Protein AF-A0A7W1YFW7-F1 (afdb_monomer_lite)

Foldseek 3Di:
DDADDVVLVVVVCVVVVADADPVVSVVQNVPQKAADPFFWDAQDPVVGIFGFGIFAGDPDPPRHQSVQQVVCVVVDDPQKGFGTAGPVGWTWIDRRVPDGTDIDDDDDPPDDD

Secondary structure (DSSP, 8-state):
-----HHHHHHHHHHHT----HHHHHHHHHT-SB--SS-EEEEETTTEEEE--EE-BTT-SSSBHHHHHHHTTTTSPTTEEEEEE-TTS-EEEEESSSS-EEEE---------

Organism: NCBI:txid2713503

InterPro domains:
  IPR018958 Knr4/Smi1-like domain [PF09346] (4-98)
  IPR018958 Knr4/Smi1-like domain [SM00860] (3-83)
  IPR037883 Knr4/Smi1-like domain superfamily [G3DSA:3.40.1580.10] (1-108)
  IPR037883 Knr4/Smi1-like domain superfamily [SSF160631] (3-98)

Structure (mmCIF, N/CA/C/O backbone):
data_AF-A0A7W1YFW7-F1
#
_entry.id   AF-A0A7W1YFW7-F1
#
loop_
_atom_site.group_PDB
_atom_site.id
_atom_site.type_symbol
_atom_site.label_atom_id
_atom_site.label_alt_id
_atom_site.label_comp_id
_atom_site.label_asym_id
_atom_site.label_entity_id
_atom_site.label_seq_id
_atom_site.pdbx_PDB_ins_code
_atom_site.Cartn_x
_atom_site.Cartn_y
_atom_site.Cartn_z
_atom_site.occupancy
_atom_site.B_iso_or_equiv
_atom_site.auth_seq_id
_atom_site.auth_comp_id
_atom_site.auth_asym_id
_atom_site.auth_atom_id
_atom_site.pdbx_PDB_model_num
ATOM 1 N N . MET A 1 1 ? 7.106 11.106 4.426 1.00 62.69 1 MET A N 1
ATOM 2 C CA . MET A 1 1 ? 6.525 9.847 4.919 1.00 62.69 1 MET A CA 1
ATOM 3 C C . MET A 1 1 ? 5.848 10.152 6.228 1.00 62.69 1 MET A C 1
ATOM 5 O O . MET A 1 1 ? 6.517 10.568 7.176 1.00 62.69 1 MET A O 1
ATOM 9 N N . ASN A 1 2 ? 4.525 10.072 6.228 1.00 81.50 2 ASN A N 1
ATOM 10 C CA . ASN A 1 2 ? 3.720 10.252 7.419 1.00 81.50 2 ASN A CA 1
ATOM 11 C C . ASN A 1 2 ? 3.842 8.998 8.291 1.00 81.50 2 ASN A C 1
ATOM 13 O O . ASN A 1 2 ? 3.721 7.881 7.791 1.00 81.50 2 ASN A O 1
ATOM 17 N N . LYS A 1 3 ? 4.123 9.167 9.585 1.00 90.31 3 LYS A N 1
ATOM 18 C CA . LYS A 1 3 ? 4.265 8.031 10.497 1.00 90.31 3 LYS A CA 1
ATOM 19 C C . LYS A 1 3 ? 2.900 7.665 11.058 1.00 90.31 3 LYS A C 1
ATOM 21 O O . LYS A 1 3 ? 2.242 8.514 11.651 1.00 90.31 3 LYS A O 1
ATOM 26 N N . ILE A 1 4 ? 2.529 6.399 10.918 1.00 96.94 4 ILE A N 1
ATOM 27 C CA . ILE A 1 4 ? 1.255 5.873 11.409 1.00 96.94 4 ILE A CA 1
ATOM 28 C C . ILE A 1 4 ? 1.442 5.018 12.664 1.00 96.94 4 ILE A C 1
ATOM 30 O O . ILE A 1 4 ? 2.553 4.638 13.045 1.00 96.94 4 ILE A O 1
ATOM 34 N N . THR A 1 5 ? 0.328 4.715 13.311 1.00 97.88 5 THR A N 1
ATOM 35 C CA . THR A 1 5 ? 0.222 3.889 14.510 1.00 97.88 5 THR A CA 1
ATOM 36 C C . THR A 1 5 ? -0.563 2.611 14.229 1.00 97.88 5 THR A C 1
ATOM 38 O O . THR A 1 5 ? -1.245 2.484 13.213 1.00 97.88 5 THR A O 1
ATOM 41 N N . SER A 1 6 ? -0.527 1.658 15.165 1.00 97.56 6 SER A N 1
ATOM 42 C CA . SER A 1 6 ? -1.360 0.452 15.073 1.00 97.56 6 SER A CA 1
ATOM 43 C C . SER A 1 6 ? -2.851 0.784 15.008 1.00 97.56 6 SER A C 1
ATOM 45 O O . SER A 1 6 ? -3.588 0.103 14.307 1.00 97.56 6 SER A O 1
ATOM 47 N N . ASN A 1 7 ? -3.284 1.861 15.672 1.00 98.12 7 ASN A N 1
ATOM 48 C CA . ASN A 1 7 ? -4.675 2.305 15.638 1.00 98.12 7 ASN A CA 1
ATOM 49 C C . ASN A 1 7 ? -5.089 2.784 14.237 1.00 98.12 7 ASN A C 1
ATOM 51 O O . ASN A 1 7 ? -6.211 2.531 13.815 1.00 98.12 7 ASN A O 1
ATOM 55 N N . ASP A 1 8 ? -4.192 3.429 13.487 1.00 98.06 8 ASP A N 1
ATOM 56 C CA . ASP A 1 8 ? -4.482 3.836 12.104 1.00 98.06 8 ASP A CA 1
ATOM 57 C C . ASP A 1 8 ? -4.687 2.612 11.200 1.00 98.06 8 ASP A C 1
ATOM 59 O O . ASP A 1 8 ? -5.593 2.589 10.365 1.00 98.06 8 ASP A O 1
ATOM 63 N N . ILE A 1 9 ? -3.901 1.554 11.423 1.00 97.88 9 ILE A N 1
ATOM 64 C CA . ILE A 1 9 ? -4.065 0.270 10.733 1.00 97.88 9 ILE A CA 1
ATOM 65 C C . ILE A 1 9 ? -5.379 -0.411 11.144 1.00 97.88 9 ILE A C 1
ATOM 67 O O . ILE A 1 9 ? -6.097 -0.904 10.280 1.00 97.88 9 ILE A O 1
ATOM 71 N N . GLU A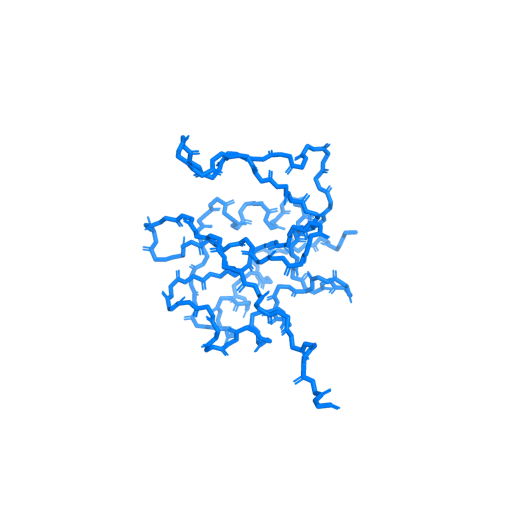 1 10 ? -5.733 -0.414 12.430 1.00 98.00 10 GLU A N 1
ATOM 72 C CA . GLU A 1 10 ? -7.003 -0.979 12.915 1.00 98.00 10 GLU A CA 1
ATOM 73 C C . GLU A 1 10 ? -8.217 -0.246 12.327 1.00 98.00 10 GLU A C 1
ATOM 75 O O . GLU A 1 10 ? -9.205 -0.879 11.941 1.00 98.00 10 GLU A O 1
ATOM 80 N N . LEU A 1 11 ? -8.142 1.083 12.203 1.00 98.19 11 LEU A N 1
ATOM 81 C CA . LEU A 1 11 ? -9.167 1.890 11.541 1.00 98.19 11 LEU A CA 1
ATOM 82 C C . LEU A 1 11 ? -9.277 1.545 10.053 1.00 98.19 11 LEU A C 1
ATOM 84 O O . LEU A 1 11 ? -10.392 1.414 9.547 1.00 98.19 11 LEU A O 1
ATOM 88 N N . PHE A 1 12 ? -8.149 1.348 9.366 1.00 97.06 12 PHE A N 1
ATOM 89 C CA . PHE A 1 12 ? -8.119 0.901 7.973 1.00 97.06 12 PHE A CA 1
ATOM 90 C C . PHE A 1 12 ? -8.757 -0.489 7.804 1.00 97.06 12 PHE A C 1
ATOM 92 O O . PHE A 1 12 ? -9.684 -0.654 7.009 1.00 97.06 12 PHE A O 1
ATOM 99 N N . GLU A 1 13 ? -8.317 -1.477 8.591 1.00 95.62 13 GLU A N 1
ATOM 100 C CA . GLU A 1 13 ? -8.851 -2.848 8.596 1.00 95.62 13 GLU A CA 1
ATOM 101 C C . GLU A 1 13 ? -10.362 -2.856 8.878 1.00 95.62 13 GLU A C 1
ATOM 103 O O . GLU A 1 13 ? -11.122 -3.555 8.205 1.00 95.62 13 GLU A O 1
ATOM 108 N N . THR A 1 14 ? -10.816 -2.027 9.823 1.00 97.00 14 THR A N 1
ATOM 109 C CA . THR A 1 14 ? -12.237 -1.879 10.169 1.00 97.00 14 THR A CA 1
ATOM 110 C C . THR A 1 14 ? -13.037 -1.235 9.038 1.00 97.00 14 THR A C 1
ATOM 112 O O . THR A 1 14 ? -14.116 -1.730 8.703 1.00 97.00 14 THR A O 1
ATOM 115 N N . LYS A 1 15 ? -12.523 -0.155 8.430 1.00 96.31 15 LYS A N 1
ATOM 116 C CA . LYS A 1 15 ? -13.191 0.565 7.332 1.00 96.31 15 LYS A CA 1
ATOM 117 C C . LYS A 1 15 ? -13.449 -0.366 6.148 1.00 96.31 15 LYS A C 1
ATOM 119 O O . LYS A 1 15 ? -14.570 -0.408 5.644 1.00 96.31 15 LYS A O 1
ATOM 124 N N . TYR A 1 16 ? -12.436 -1.130 5.747 1.00 92.38 16 TYR A N 1
ATOM 125 C CA . TYR A 1 16 ? -12.493 -1.994 4.564 1.00 92.38 16 TYR A CA 1
ATOM 126 C C . TYR A 1 16 ? -12.837 -3.455 4.873 1.00 92.38 16 TYR A C 1
ATOM 128 O O . TYR A 1 16 ? -12.858 -4.284 3.968 1.00 92.38 16 TYR A O 1
ATOM 136 N N . LYS A 1 17 ? -13.150 -3.774 6.137 1.00 91.75 17 LYS A N 1
ATOM 137 C CA . LYS A 1 17 ? -13.550 -5.115 6.604 1.00 91.75 17 LYS A CA 1
ATOM 138 C C . LYS A 1 17 ? -12.576 -6.212 6.166 1.00 91.75 17 LYS A C 1
ATOM 140 O O . LYS A 1 17 ? -12.987 -7.288 5.734 1.00 91.75 17 LYS A O 1
ATOM 145 N N . LEU A 1 18 ? -11.285 -5.935 6.301 1.00 90.25 18 LEU A N 1
ATOM 146 C CA . LEU A 1 18 ? -10.206 -6.840 5.920 1.00 90.25 18 LEU A CA 1
ATOM 147 C C . LEU A 1 18 ? -9.234 -7.055 7.080 1.00 90.25 18 LEU A C 1
ATOM 149 O O . LEU A 1 18 ? -9.326 -6.405 8.121 1.00 90.25 18 LEU A O 1
ATOM 153 N N . GLN A 1 19 ? -8.301 -7.986 6.909 1.00 92.12 19 GLN A N 1
ATOM 154 C CA . GLN A 1 19 ? -7.209 -8.225 7.849 1.00 92.12 19 GLN A CA 1
ATOM 155 C C . GLN A 1 19 ? -5.896 -8.253 7.076 1.00 92.12 19 GLN A C 1
ATOM 157 O O . GLN A 1 19 ? -5.699 -9.093 6.201 1.00 92.12 19 GLN A O 1
ATOM 162 N N . LEU A 1 20 ? -4.996 -7.327 7.388 1.00 93.12 20 LEU A N 1
ATOM 163 C CA . LEU A 1 20 ? -3.677 -7.257 6.784 1.00 93.12 20 LEU A CA 1
ATOM 164 C C . LEU A 1 20 ? -2.741 -8.286 7.441 1.00 93.12 20 LEU A C 1
ATOM 166 O O . LEU A 1 20 ? -2.728 -8.429 8.672 1.00 93.12 20 LEU A O 1
ATOM 170 N N . PRO A 1 21 ? -1.893 -8.974 6.653 1.00 91.81 21 PRO A N 1
ATOM 171 C CA . PRO A 1 21 ? -0.892 -9.887 7.185 1.00 91.81 21 PRO A CA 1
ATOM 172 C C . PRO A 1 21 ? 0.040 -9.187 8.188 1.00 91.81 21 PRO A C 1
ATOM 174 O O . PRO A 1 21 ? 0.457 -8.053 7.934 1.00 91.81 21 PRO A O 1
ATOM 177 N N . PRO A 1 22 ? 0.464 -9.853 9.282 1.00 92.50 22 PRO A N 1
ATOM 178 C CA . PRO A 1 22 ? 1.332 -9.245 10.296 1.00 92.50 22 PRO A CA 1
ATOM 179 C C . PRO A 1 22 ? 2.610 -8.607 9.730 1.00 92.50 22 PRO A C 1
ATOM 181 O O . PRO A 1 22 ? 3.019 -7.538 10.173 1.00 92.50 22 PRO A O 1
ATOM 184 N N . GLN A 1 23 ? 3.209 -9.231 8.712 1.00 91.44 23 GLN A N 1
ATOM 185 C CA . GLN A 1 23 ? 4.402 -8.716 8.031 1.00 91.44 23 GLN A CA 1
ATOM 186 C C . GLN A 1 23 ? 4.127 -7.399 7.294 1.00 91.44 23 GLN A C 1
ATOM 188 O O . GLN A 1 23 ? 4.961 -6.500 7.314 1.00 91.44 23 GLN A O 1
ATOM 193 N N . TYR A 1 24 ? 2.950 -7.261 6.679 1.00 93.75 24 TYR A N 1
ATOM 194 C CA . TYR A 1 24 ? 2.585 -6.033 5.979 1.00 93.75 24 TYR A CA 1
ATOM 195 C C . TYR A 1 24 ? 2.221 -4.913 6.960 1.00 93.75 24 TYR A C 1
ATOM 197 O O . TYR A 1 24 ? 2.600 -3.766 6.749 1.00 93.75 24 TYR A O 1
ATOM 205 N N . LYS A 1 25 ? 1.604 -5.245 8.101 1.00 95.62 25 LYS A N 1
ATOM 206 C CA . LYS A 1 25 ? 1.402 -4.277 9.192 1.00 95.62 25 LYS A CA 1
ATOM 207 C C . LYS A 1 25 ? 2.723 -3.735 9.736 1.00 95.62 25 LYS A C 1
ATOM 209 O O . LYS A 1 25 ? 2.845 -2.533 9.933 1.00 95.62 25 LYS A O 1
ATOM 214 N N . ALA A 1 26 ? 3.721 -4.600 9.928 1.00 96.00 26 ALA A N 1
ATOM 215 C CA . ALA A 1 26 ? 5.059 -4.171 10.338 1.00 96.00 26 ALA A CA 1
ATOM 216 C C . ALA A 1 26 ? 5.697 -3.225 9.306 1.00 96.00 26 ALA A C 1
ATOM 218 O O . ALA A 1 26 ? 6.207 -2.175 9.687 1.00 96.00 26 ALA A O 1
ATOM 219 N N . PHE A 1 27 ? 5.585 -3.545 8.012 1.00 95.00 27 PHE A N 1
ATOM 220 C CA . PHE A 1 27 ? 6.038 -2.665 6.931 1.00 95.00 27 PHE A CA 1
ATOM 221 C C . PHE A 1 27 ? 5.359 -1.287 6.973 1.00 95.00 27 PHE A C 1
ATOM 223 O O . PHE A 1 27 ? 6.037 -0.263 6.899 1.00 95.00 27 PHE A O 1
ATOM 230 N N . LEU A 1 28 ? 4.033 -1.240 7.137 1.00 96.44 28 LEU A N 1
ATOM 231 C CA . LEU A 1 28 ? 3.290 0.020 7.209 1.00 96.44 28 LEU A CA 1
ATOM 232 C C . LEU A 1 28 ? 3.674 0.856 8.442 1.00 96.44 28 LEU A C 1
ATOM 234 O O . LEU A 1 28 ? 3.773 2.073 8.340 1.00 96.44 28 LEU A O 1
ATOM 238 N N . LEU A 1 29 ? 3.953 0.227 9.588 1.00 97.12 29 LEU A N 1
ATOM 239 C CA . LEU A 1 29 ? 4.414 0.927 10.796 1.00 97.12 29 LEU A CA 1
ATOM 240 C C . LEU A 1 29 ? 5.841 1.479 10.670 1.00 97.12 29 LEU A C 1
ATOM 242 O O . LEU A 1 29 ? 6.161 2.502 11.280 1.00 97.12 29 LEU A O 1
ATOM 246 N N . GLU A 1 30 ? 6.707 0.784 9.932 1.00 96.19 30 GLU A N 1
ATOM 247 C CA . GLU A 1 30 ? 8.108 1.170 9.764 1.00 96.19 30 GLU A CA 1
ATOM 248 C C . GLU A 1 30 ? 8.287 2.235 8.675 1.00 96.19 30 GLU A C 1
ATOM 250 O O . GLU A 1 30 ? 8.970 3.235 8.906 1.00 96.19 30 GLU A O 1
ATOM 255 N N . PHE A 1 31 ? 7.643 2.048 7.521 1.00 95.12 31 PHE A N 1
ATOM 256 C CA . PHE A 1 31 ? 7.870 2.860 6.321 1.00 95.12 31 PHE A CA 1
ATOM 257 C C . PHE A 1 31 ? 6.642 3.658 5.877 1.00 95.12 31 PHE A C 1
ATOM 259 O O . PHE A 1 31 ? 6.789 4.782 5.403 1.00 95.12 31 PHE A O 1
ATOM 266 N N . ASN A 1 32 ? 5.444 3.090 6.052 1.00 96.56 32 ASN A N 1
ATOM 267 C CA . ASN A 1 32 ? 4.173 3.610 5.537 1.00 96.56 32 ASN A CA 1
ATOM 268 C C . ASN A 1 32 ? 4.214 3.953 4.032 1.00 96.56 32 ASN A C 1
ATOM 270 O O . ASN A 1 32 ? 3.938 5.079 3.622 1.00 96.56 32 ASN A O 1
ATOM 274 N N . GLY A 1 33 ? 4.571 2.968 3.205 1.00 94.75 33 GLY A N 1
ATOM 275 C CA . GLY A 1 33 ? 4.705 3.138 1.758 1.00 94.75 33 GLY A CA 1
ATOM 276 C C . GLY A 1 33 ? 6.083 3.662 1.346 1.00 94.75 33 GLY A C 1
ATOM 277 O O . GLY A 1 33 ? 7.083 3.420 2.022 1.00 94.75 33 GLY A O 1
ATOM 278 N N . GLY A 1 34 ? 6.140 4.355 0.209 1.00 93.75 34 GLY A N 1
ATOM 279 C CA . GLY A 1 34 ? 7.346 5.029 -0.277 1.00 93.75 34 GLY A CA 1
ATOM 280 C C . GLY A 1 34 ? 8.038 4.342 -1.455 1.00 93.75 34 GLY A C 1
ATOM 281 O O . GLY A 1 34 ? 7.521 3.406 -2.062 1.00 93.75 34 GLY A O 1
ATOM 282 N N . TYR A 1 35 ? 9.214 4.860 -1.807 1.00 94.12 35 TYR A N 1
ATOM 283 C CA . TYR A 1 35 ? 10.006 4.398 -2.948 1.00 94.12 35 TYR A CA 1
ATOM 284 C C . TYR A 1 35 ? 11.121 3.470 -2.460 1.00 94.12 35 TYR A C 1
ATOM 286 O O . TYR A 1 35 ? 11.904 3.878 -1.597 1.00 94.12 35 TYR A O 1
ATOM 294 N N . PRO A 1 36 ? 11.221 2.238 -2.978 1.00 92.31 36 PRO A N 1
ATOM 295 C CA . PRO A 1 36 ? 12.250 1.315 -2.531 1.00 92.31 36 PRO A CA 1
ATOM 296 C C . PRO A 1 36 ? 13.636 1.715 -3.039 1.00 92.31 36 PRO A C 1
ATOM 298 O O . PRO A 1 36 ? 13.806 2.091 -4.196 1.00 92.31 36 PRO A O 1
ATOM 301 N N . GLU A 1 37 ? 14.661 1.530 -2.202 1.00 90.06 37 GLU A N 1
ATOM 302 C CA . GLU A 1 37 ? 16.061 1.654 -2.639 1.00 90.06 37 GLU A CA 1
ATOM 303 C C . GLU A 1 37 ? 16.446 0.558 -3.646 1.00 90.06 37 GLU A C 1
ATOM 305 O O . GLU A 1 37 ? 17.233 0.784 -4.565 1.00 90.06 37 GLU A O 1
ATOM 310 N N . LYS A 1 38 ? 15.880 -0.644 -3.476 1.00 91.06 38 LYS A N 1
ATOM 311 C CA . LYS A 1 38 ? 15.988 -1.762 -4.418 1.00 91.06 38 LYS A CA 1
ATOM 312 C C . LYS A 1 38 ? 14.606 -2.087 -4.957 1.00 91.06 38 LYS A C 1
ATOM 314 O O . LYS A 1 38 ? 13.785 -2.648 -4.242 1.00 91.06 38 LYS A O 1
ATOM 319 N N . SER A 1 39 ? 14.371 -1.745 -6.217 1.00 91.88 39 SER A N 1
ATOM 320 C CA . SER A 1 39 ? 13.071 -1.920 -6.863 1.00 91.88 39 SER A CA 1
ATOM 321 C C . SER A 1 39 ? 12.833 -3.327 -7.406 1.00 91.88 39 SER A C 1
ATOM 323 O O . SER A 1 39 ? 11.686 -3.692 -7.609 1.00 91.88 39 SER A O 1
ATOM 325 N N . ASN A 1 40 ? 13.868 -4.133 -7.652 1.00 92.69 40 ASN A N 1
ATOM 326 C CA . ASN A 1 40 ? 13.671 -5.458 -8.244 1.00 92.69 40 ASN A CA 1
ATOM 327 C C . ASN A 1 40 ? 13.133 -6.495 -7.249 1.00 92.69 40 ASN A C 1
ATOM 329 O O . ASN A 1 40 ? 13.564 -6.559 -6.097 1.00 92.69 40 ASN A O 1
ATOM 333 N N . PHE A 1 41 ? 12.235 -7.349 -7.732 1.00 88.75 41 PHE A N 1
ATOM 334 C CA . PHE A 1 41 ? 11.794 -8.559 -7.044 1.00 88.75 41 PHE A CA 1
ATOM 335 C C . PHE A 1 41 ? 11.532 -9.680 -8.052 1.00 88.75 41 PHE A C 1
ATOM 337 O O . PHE A 1 41 ? 11.289 -9.425 -9.228 1.00 88.75 41 PHE A O 1
ATOM 344 N N . ILE A 1 42 ? 11.608 -10.930 -7.596 1.00 87.31 42 ILE A N 1
ATOM 345 C CA . ILE A 1 42 ? 11.309 -12.108 -8.417 1.00 87.31 42 ILE A CA 1
ATOM 346 C C . ILE A 1 42 ? 9.845 -12.478 -8.181 1.00 87.31 42 ILE A C 1
ATOM 348 O O . ILE A 1 42 ? 9.458 -12.704 -7.033 1.00 87.31 42 ILE A O 1
ATOM 352 N N . ILE A 1 43 ? 9.049 -12.543 -9.247 1.00 82.56 43 ILE A N 1
ATOM 353 C CA . ILE A 1 43 ? 7.654 -12.995 -9.182 1.00 82.56 43 ILE A CA 1
ATOM 354 C C . ILE A 1 43 ? 7.634 -14.516 -8.983 1.00 82.56 43 ILE A C 1
ATOM 356 O O . ILE A 1 43 ? 7.030 -15.036 -8.045 1.00 82.56 43 ILE A O 1
ATOM 360 N N . SER A 1 44 ? 8.330 -15.228 -9.870 1.00 83.50 44 SER A N 1
ATOM 361 C CA . SER A 1 44 ? 8.559 -16.672 -9.836 1.00 83.50 44 SER A CA 1
ATOM 362 C C . SER A 1 44 ? 9.712 -17.035 -10.777 1.00 83.50 44 SER A C 1
ATOM 364 O O . SER A 1 44 ? 10.151 -16.197 -11.566 1.00 83.50 44 SER A O 1
ATOM 366 N N . ASP A 1 45 ? 10.185 -18.283 -10.726 1.00 85.12 45 ASP A N 1
ATOM 367 C CA . ASP A 1 45 ? 11.210 -18.770 -11.661 1.00 85.12 45 ASP A CA 1
ATOM 368 C C . ASP A 1 45 ? 10.740 -18.698 -13.130 1.00 85.12 45 ASP A C 1
ATOM 370 O O . ASP A 1 45 ? 11.555 -18.453 -14.019 1.00 85.12 45 ASP A O 1
ATOM 374 N N . ASP A 1 46 ? 9.433 -18.856 -13.375 1.00 88.81 46 ASP A N 1
ATOM 375 C CA . ASP A 1 46 ? 8.839 -18.849 -14.717 1.00 88.81 46 ASP A CA 1
ATOM 376 C C . ASP A 1 46 ? 8.510 -17.430 -15.222 1.00 88.81 46 ASP A C 1
ATOM 378 O O . ASP A 1 46 ? 8.678 -17.144 -16.408 1.00 88.81 46 ASP A O 1
ATOM 382 N N . GLU A 1 47 ? 8.049 -16.531 -14.342 1.00 83.88 47 GLU A N 1
ATOM 383 C CA . GLU A 1 47 ? 7.654 -15.157 -14.713 1.00 83.88 47 GLU A CA 1
ATOM 384 C C . GLU A 1 47 ? 8.798 -14.138 -14.597 1.00 83.88 47 GLU A C 1
ATOM 386 O O . GLU A 1 47 ? 8.749 -13.064 -15.195 1.00 83.88 47 GLU A O 1
ATOM 391 N N . GLY A 1 48 ? 9.872 -14.486 -13.889 1.00 89.00 48 GLY A N 1
ATOM 392 C CA . GLY A 1 48 ? 11.089 -13.690 -13.823 1.00 89.00 48 GLY A CA 1
ATOM 393 C C . GLY A 1 48 ? 11.016 -12.515 -12.848 1.00 89.00 48 GLY A C 1
ATOM 394 O O . GLY A 1 48 ? 10.488 -12.623 -11.739 1.00 89.00 48 GLY A O 1
ATOM 395 N N . VAL A 1 49 ? 11.659 -11.408 -13.232 1.00 89.56 49 VAL A N 1
ATOM 396 C CA . VAL A 1 49 ? 11.886 -10.232 -12.381 1.00 89.56 49 VAL A CA 1
ATOM 397 C C . VAL A 1 49 ? 10.948 -9.103 -12.776 1.00 89.56 49 VAL A C 1
ATOM 399 O O . VAL A 1 49 ? 10.845 -8.766 -13.954 1.00 89.56 49 VAL A O 1
ATOM 402 N N . SER A 1 50 ? 10.366 -8.464 -11.771 1.00 91.06 50 SER A N 1
ATOM 403 C CA . SER A 1 50 ? 9.583 -7.240 -11.897 1.00 91.06 50 SER A CA 1
ATOM 404 C C . SER A 1 50 ? 10.176 -6.126 -11.039 1.00 91.06 50 SER A C 1
ATOM 406 O O . SER A 1 50 ? 11.174 -6.318 -10.329 1.00 91.06 50 SER A O 1
ATOM 408 N N . LEU A 1 51 ? 9.607 -4.930 -11.162 1.00 94.44 51 LEU A N 1
ATOM 409 C CA . LEU A 1 51 ? 10.057 -3.720 -10.491 1.00 94.44 51 LEU A CA 1
ATOM 410 C C . LEU A 1 51 ? 8.931 -3.132 -9.651 1.00 94.44 51 LEU A C 1
ATOM 412 O O . LEU A 1 51 ? 7.815 -2.980 -10.116 1.00 94.44 51 LEU A O 1
ATOM 416 N N . VAL A 1 52 ? 9.259 -2.699 -8.446 1.00 95.50 52 VAL A N 1
ATOM 417 C CA . VAL A 1 52 ? 8.418 -1.816 -7.649 1.00 95.50 52 VAL A CA 1
ATOM 418 C C . VAL A 1 52 ? 8.806 -0.375 -7.960 1.00 95.50 52 VAL A C 1
ATOM 420 O O . VAL A 1 52 ? 9.964 0.014 -7.788 1.00 95.50 52 VAL A O 1
ATOM 423 N N . ASN A 1 53 ? 7.839 0.424 -8.393 1.00 95.44 53 ASN A N 1
ATOM 424 C CA . ASN A 1 53 ? 7.966 1.870 -8.495 1.00 95.44 53 ASN A CA 1
ATOM 425 C C . ASN A 1 53 ? 7.634 2.522 -7.151 1.00 95.44 53 ASN A C 1
ATOM 427 O O . ASN A 1 53 ? 8.494 3.191 -6.577 1.00 95.44 53 ASN A O 1
ATOM 431 N N . LYS A 1 54 ? 6.435 2.287 -6.608 1.00 94.88 54 LYS A N 1
ATOM 432 C CA . LYS A 1 54 ? 6.007 2.895 -5.345 1.00 94.88 54 LYS A CA 1
ATOM 433 C C . LYS A 1 54 ? 5.139 1.959 -4.515 1.00 94.88 54 LYS A C 1
ATOM 435 O O . LYS A 1 54 ? 4.159 1.424 -5.011 1.00 94.88 54 LYS A O 1
ATOM 440 N N . PHE A 1 55 ? 5.455 1.840 -3.227 1.00 95.94 55 PHE A N 1
ATOM 441 C CA . PHE A 1 55 ? 4.570 1.235 -2.235 1.00 95.94 55 PHE A CA 1
ATOM 442 C C . PHE A 1 55 ? 3.528 2.232 -1.737 1.00 95.94 55 PHE A C 1
ATOM 444 O O . PHE A 1 55 ? 3.847 3.393 -1.451 1.00 95.94 55 PHE A O 1
ATOM 451 N N . TYR A 1 56 ? 2.304 1.747 -1.557 1.00 96.62 56 TYR A N 1
ATOM 452 C CA . TYR A 1 56 ? 1.207 2.540 -1.019 1.00 96.62 56 TYR A CA 1
ATOM 453 C C . TYR A 1 56 ? 1.264 2.630 0.506 1.00 96.62 56 TYR A C 1
ATOM 455 O O . TYR A 1 56 ? 1.631 1.669 1.190 1.00 96.62 56 TYR A O 1
ATOM 463 N N . GLY A 1 57 ? 0.913 3.803 1.027 1.00 96.75 57 GLY A N 1
ATOM 464 C CA . GLY A 1 57 ? 0.857 4.109 2.456 1.00 96.75 57 GLY A CA 1
ATOM 465 C C . GLY A 1 57 ? -0.542 4.542 2.875 1.00 96.75 57 GLY A C 1
ATOM 466 O O . GLY A 1 57 ? -1.353 4.928 2.042 1.00 96.75 57 GLY A O 1
ATOM 467 N N . ILE A 1 58 ? -0.848 4.476 4.165 1.00 97.12 58 ILE A N 1
ATOM 468 C CA . ILE A 1 58 ? -2.121 4.958 4.707 1.00 97.12 58 ILE A CA 1
ATOM 469 C C . ILE A 1 58 ? -2.017 6.468 4.945 1.00 97.12 58 ILE A C 1
ATOM 471 O O . ILE A 1 58 ? -1.126 6.930 5.665 1.00 97.12 58 ILE A O 1
ATOM 475 N N . GLY A 1 59 ? -2.952 7.224 4.377 1.00 94.50 59 GLY A N 1
ATOM 476 C CA . GLY A 1 59 ? -3.051 8.676 4.494 1.00 94.50 59 GLY A CA 1
ATOM 477 C C . GLY A 1 59 ? -1.980 9.444 3.718 1.00 94.50 59 GLY A C 1
ATOM 478 O O . GLY A 1 59 ? -1.688 10.583 4.081 1.00 94.50 59 GLY A O 1
ATOM 479 N N . GLU A 1 60 ? -1.355 8.837 2.707 1.00 93.62 60 GLU A N 1
ATOM 480 C CA . GLU A 1 60 ? -0.346 9.507 1.877 1.00 93.62 60 GLU A CA 1
ATOM 481 C C . GLU A 1 60 ? -1.019 10.315 0.757 1.00 93.62 60 GLU A C 1
ATOM 483 O O . GLU A 1 60 ? -1.892 9.815 0.061 1.00 93.62 60 GLU A O 1
ATOM 488 N N . GLU A 1 61 ? -0.586 11.559 0.521 1.00 87.81 61 GLU A N 1
ATOM 489 C CA . GLU A 1 61 ? -1.186 12.433 -0.513 1.00 87.81 61 GLU A CA 1
ATOM 490 C C . GLU A 1 61 ? -1.067 11.871 -1.938 1.00 87.81 61 GLU A C 1
ATOM 492 O O . GLU A 1 61 ? -1.826 12.227 -2.835 1.00 87.81 61 GLU A O 1
ATOM 497 N N . SER A 1 62 ? -0.073 11.015 -2.164 1.00 87.25 62 SER A N 1
ATOM 498 C CA . SER A 1 62 ? 0.116 10.292 -3.411 1.00 87.25 62 SER A CA 1
ATOM 499 C C . SER A 1 62 ? 0.412 8.842 -3.070 1.00 87.25 62 SER A C 1
ATOM 501 O O . SER A 1 62 ? 1.352 8.576 -2.319 1.00 87.25 62 SER A O 1
ATOM 503 N N . GLY A 1 63 ? -0.321 7.913 -3.684 1.00 90.19 63 GLY A N 1
ATOM 504 C CA . GLY A 1 63 ? -0.203 6.486 -3.385 1.00 90.19 63 GLY A CA 1
ATOM 505 C C . GLY A 1 63 ? -0.856 6.118 -2.055 1.00 90.19 63 GLY A C 1
ATOM 506 O O . GLY A 1 63 ? -0.264 5.365 -1.283 1.00 90.19 63 GLY A O 1
ATOM 507 N N . ASP A 1 64 ? -2.040 6.674 -1.779 1.00 96.12 64 ASP A N 1
ATOM 508 C CA . ASP A 1 64 ? -2.843 6.248 -0.640 1.00 96.12 64 ASP A CA 1
ATOM 509 C C . ASP A 1 64 ? -3.357 4.821 -0.865 1.00 96.12 64 ASP A C 1
ATOM 511 O O . ASP A 1 64 ? -3.950 4.497 -1.899 1.00 96.12 64 ASP A O 1
ATOM 515 N N . LEU A 1 65 ? -3.140 3.960 0.124 1.00 96.38 65 LEU A N 1
ATOM 516 C CA . LEU A 1 65 ? -3.573 2.570 0.094 1.00 96.38 65 LEU A CA 1
ATOM 517 C C . LEU A 1 65 ? -5.102 2.463 0.083 1.00 96.38 65 LEU A C 1
ATOM 519 O O . LEU A 1 65 ? -5.651 1.574 -0.561 1.00 96.38 65 LEU A O 1
ATOM 523 N N . GLY A 1 66 ? -5.793 3.359 0.789 1.00 95.94 66 GLY A N 1
ATOM 524 C CA . GLY A 1 66 ? -7.248 3.378 0.860 1.00 95.94 66 GLY A CA 1
ATOM 525 C C . GLY A 1 66 ? -7.884 3.812 -0.455 1.00 95.94 66 GLY A C 1
ATOM 526 O O . GLY A 1 66 ? -8.748 3.109 -0.964 1.00 95.94 66 GLY A O 1
ATOM 527 N N . GLU A 1 67 ? -7.423 4.921 -1.021 1.00 95.50 67 GLU A N 1
ATOM 528 C CA . GLU A 1 67 ? -7.847 5.411 -2.333 1.00 95.50 67 GLU A CA 1
ATOM 529 C C . GLU A 1 67 ? -7.596 4.353 -3.408 1.00 95.50 67 GLU A C 1
ATOM 531 O O . GLU A 1 67 ? -8.482 4.050 -4.203 1.00 95.50 67 GLU A O 1
ATOM 536 N N . THR A 1 68 ? -6.419 3.723 -3.392 1.00 95.12 68 THR A N 1
ATOM 537 C CA . THR A 1 68 ? -6.092 2.664 -4.354 1.00 95.12 68 THR A CA 1
ATOM 538 C C . THR A 1 68 ? -7.005 1.450 -4.190 1.00 95.12 68 THR A C 1
ATOM 540 O O . THR A 1 68 ? -7.475 0.897 -5.185 1.00 95.12 68 THR A O 1
ATOM 543 N N . PHE A 1 69 ? -7.301 1.050 -2.951 1.00 93.50 69 PHE A N 1
ATOM 544 C CA . PHE A 1 69 ? -8.235 -0.039 -2.670 1.00 93.50 69 PHE A CA 1
ATOM 545 C C . PHE A 1 69 ? -9.642 0.262 -3.203 1.00 93.50 69 PHE A C 1
ATOM 547 O O . PHE A 1 69 ? -10.238 -0.593 -3.852 1.00 93.50 69 PHE A O 1
ATOM 554 N N . GLU A 1 70 ? -10.145 1.480 -2.991 1.00 93.81 70 GLU A N 1
ATOM 555 C CA . GLU A 1 70 ? -11.446 1.926 -3.506 1.00 93.81 70 GLU A CA 1
ATOM 556 C C . GLU A 1 70 ? -11.461 1.989 -5.048 1.00 93.81 70 GLU A C 1
ATOM 558 O O . GLU A 1 70 ? -12.421 1.547 -5.675 1.00 93.81 70 GLU A O 1
ATOM 563 N N . ILE A 1 71 ? -10.387 2.472 -5.685 1.00 93.94 71 ILE A N 1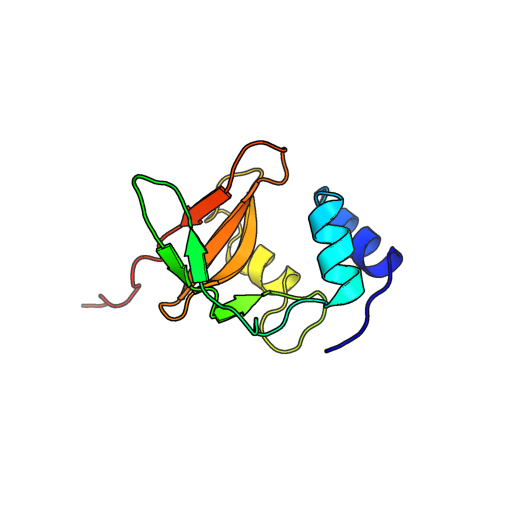
ATOM 564 C CA . ILE A 1 71 ? -10.267 2.544 -7.155 1.00 93.94 71 ILE A CA 1
ATOM 565 C C . ILE A 1 71 ? -10.264 1.153 -7.804 1.00 93.94 71 ILE A C 1
ATOM 567 O O . ILE A 1 71 ? -10.760 0.994 -8.922 1.00 93.94 71 ILE A O 1
ATOM 571 N N . LEU A 1 72 ? -9.673 0.160 -7.141 1.00 92.62 72 LEU A N 1
ATOM 572 C CA . LEU A 1 72 ? -9.528 -1.205 -7.654 1.00 92.62 72 LEU A CA 1
ATOM 573 C C . LEU A 1 72 ? -10.633 -2.157 -7.178 1.00 92.62 72 LEU A C 1
ATOM 575 O O . LEU A 1 72 ? -10.548 -3.362 -7.438 1.00 92.62 72 LEU A O 1
ATOM 579 N N . GLU A 1 73 ? -11.661 -1.654 -6.495 1.00 88.44 73 GLU A N 1
ATOM 580 C CA . GLU A 1 73 ? -12.783 -2.472 -6.043 1.00 88.44 73 GLU A CA 1
ATOM 581 C C . GLU A 1 73 ? -13.460 -3.165 -7.241 1.00 88.44 73 GLU A C 1
ATOM 583 O O . GLU A 1 73 ? -13.833 -2.536 -8.232 1.00 88.44 73 GLU A O 1
ATOM 588 N N . GLY A 1 74 ? -13.583 -4.495 -7.176 1.00 87.69 74 GLY A N 1
ATOM 589 C CA . GLY A 1 74 ? -14.119 -5.316 -8.269 1.00 87.69 74 GLY A CA 1
ATOM 590 C C . GLY A 1 74 ? -13.149 -5.562 -9.433 1.00 87.69 74 GLY A C 1
ATOM 591 O O . GLY A 1 74 ? -13.446 -6.374 -10.309 1.00 87.69 74 GLY A O 1
ATOM 592 N N . GLU A 1 75 ? -11.979 -4.921 -9.437 1.00 90.38 75 GLU A N 1
ATOM 593 C CA . GLU A 1 75 ? -10.918 -5.185 -10.402 1.00 90.38 75 GLU A CA 1
ATOM 594 C C . GLU A 1 75 ? -9.992 -6.300 -9.905 1.00 90.38 75 GLU A C 1
ATOM 596 O O . GLU A 1 75 ? -9.707 -7.245 -10.642 1.00 90.38 75 GLU A O 1
ATOM 601 N N . ILE A 1 76 ? -9.494 -6.225 -8.676 1.00 87.94 76 ILE A N 1
ATOM 602 C CA . ILE A 1 76 ? -8.613 -7.270 -8.134 1.00 87.94 76 ILE A CA 1
ATOM 603 C C . ILE A 1 76 ? -9.427 -8.433 -7.535 1.00 87.94 76 ILE A C 1
ATOM 605 O O . ILE A 1 76 ? -10.520 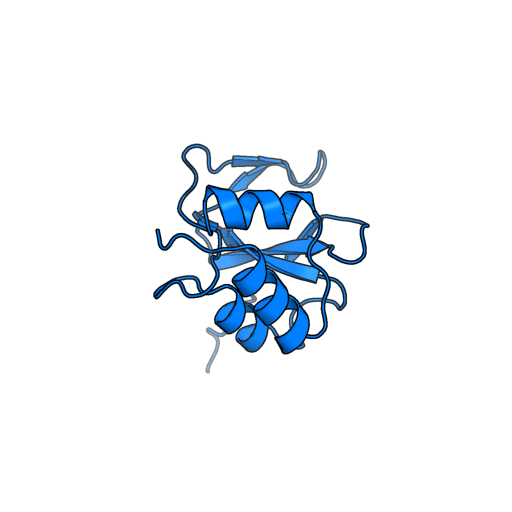-8.200 -7.022 1.00 87.94 76 ILE A O 1
ATOM 609 N N . PRO A 1 77 ? -8.939 -9.690 -7.610 1.00 86.12 77 PRO A N 1
ATOM 610 C CA . PRO A 1 77 ? -9.633 -10.827 -7.009 1.00 86.12 77 PRO A CA 1
ATOM 611 C C . PRO A 1 77 ? -9.841 -10.653 -5.502 1.00 86.12 77 PRO A C 1
ATOM 613 O O . PRO A 1 77 ? -8.973 -10.124 -4.806 1.00 86.12 77 PRO A O 1
ATOM 616 N N . ASP A 1 78 ? -10.957 -11.176 -4.993 1.00 84.19 78 ASP A N 1
ATOM 617 C CA . ASP A 1 78 ? -11.232 -11.203 -3.557 1.00 84.19 78 ASP A CA 1
ATOM 618 C C . ASP A 1 78 ? -10.078 -11.854 -2.782 1.00 84.19 78 ASP A C 1
ATOM 620 O O . ASP A 1 78 ? -9.490 -12.850 -3.210 1.00 84.19 78 ASP A O 1
ATOM 624 N N . GLY A 1 79 ? -9.762 -11.292 -1.614 1.00 86.06 79 GLY A N 1
ATOM 625 C CA . GLY A 1 79 ? -8.645 -11.758 -0.792 1.00 86.06 79 GLY A CA 1
ATOM 626 C C . GLY A 1 79 ? -7.280 -11.224 -1.226 1.00 86.06 79 GLY A C 1
ATOM 627 O O . GLY A 1 79 ? -6.281 -11.593 -0.611 1.00 86.06 79 GLY A O 1
ATOM 628 N N . PHE A 1 80 ? -7.222 -10.330 -2.216 1.00 89.38 80 PHE A N 1
ATOM 629 C CA . PHE A 1 80 ? -6.017 -9.592 -2.581 1.00 89.38 80 PHE A CA 1
ATOM 630 C C . PHE A 1 80 ? -6.148 -8.101 -2.279 1.00 89.38 80 PHE A C 1
ATOM 632 O O . PHE A 1 80 ? -7.235 -7.530 -2.294 1.00 89.38 80 PHE A O 1
ATOM 639 N N . ILE A 1 81 ? -5.006 -7.468 -2.031 1.00 91.56 81 ILE A N 1
ATOM 640 C CA . ILE A 1 81 ? -4.870 -6.015 -1.930 1.00 91.56 81 ILE A CA 1
ATOM 641 C C . ILE A 1 81 ? -3.703 -5.562 -2.803 1.00 91.56 81 ILE A C 1
ATOM 643 O O . ILE A 1 81 ? -2.646 -6.196 -2.778 1.00 91.56 81 ILE A O 1
ATOM 647 N N . SER A 1 82 ? -3.875 -4.481 -3.565 1.00 94.50 82 SER A N 1
ATOM 648 C CA . SER A 1 82 ? -2.733 -3.849 -4.228 1.00 94.50 82 SER A CA 1
ATOM 649 C C . SER A 1 82 ? -1.895 -3.101 -3.198 1.00 94.50 82 SER A C 1
ATOM 651 O O . SER A 1 82 ? -2.429 -2.311 -2.420 1.00 94.50 82 SER A O 1
ATOM 653 N N . ILE A 1 83 ? -0.595 -3.387 -3.156 1.00 94.88 83 ILE A N 1
ATOM 654 C CA . ILE A 1 83 ? 0.335 -2.801 -2.179 1.00 94.88 83 ILE A CA 1
ATOM 655 C C . ILE A 1 83 ? 1.354 -1.860 -2.822 1.00 94.88 83 ILE A C 1
ATOM 657 O O . ILE A 1 83 ? 2.041 -1.134 -2.099 1.00 94.88 83 ILE A O 1
ATOM 661 N N . ALA A 1 84 ? 1.483 -1.907 -4.147 1.00 95.44 84 ALA A N 1
ATOM 662 C CA . ALA A 1 84 ? 2.418 -1.104 -4.918 1.00 95.44 84 ALA A CA 1
ATOM 663 C C . ALA A 1 84 ? 2.074 -1.105 -6.413 1.00 95.44 84 ALA A C 1
ATOM 665 O O . ALA A 1 84 ? 1.368 -1.999 -6.882 1.00 95.44 84 ALA A O 1
ATOM 666 N N . ASP A 1 85 ? 2.672 -0.174 -7.156 1.00 94.88 85 ASP A N 1
ATOM 667 C CA . ASP A 1 85 ? 2.756 -0.227 -8.618 1.00 94.88 85 ASP A CA 1
ATOM 668 C C . ASP A 1 85 ? 4.173 -0.525 -9.123 1.00 94.88 85 ASP A C 1
ATOM 670 O O . ASP A 1 85 ? 5.172 -0.362 -8.412 1.00 94.88 85 ASP A O 1
ATOM 674 N N . ASP A 1 86 ? 4.252 -0.950 -10.383 1.00 94.44 86 ASP A N 1
ATOM 675 C CA . ASP A 1 86 ? 5.477 -0.957 -11.180 1.00 94.44 86 ASP A CA 1
ATOM 676 C C . ASP A 1 86 ? 5.615 0.336 -12.026 1.00 94.44 86 ASP A C 1
ATOM 678 O O . ASP A 1 86 ? 4.677 1.133 -12.130 1.00 94.44 86 ASP A O 1
ATOM 682 N N . PRO A 1 87 ? 6.772 0.585 -12.675 1.00 93.31 87 PRO A N 1
ATOM 683 C CA . PRO A 1 87 ? 6.952 1.767 -13.527 1.00 93.31 87 PRO A CA 1
ATOM 684 C C . PRO A 1 87 ? 6.044 1.824 -14.769 1.00 93.31 87 PRO A C 1
ATOM 686 O O . PRO A 1 87 ? 5.966 2.872 -15.411 1.00 93.31 87 PRO A O 1
ATOM 689 N N . ALA A 1 88 ? 5.402 0.715 -15.142 1.00 91.94 88 ALA A N 1
ATOM 690 C CA . ALA A 1 88 ? 4.444 0.630 -16.242 1.00 91.94 88 ALA A CA 1
ATOM 691 C C . ALA A 1 88 ? 2.985 0.832 -15.780 1.00 91.94 88 ALA A C 1
ATOM 693 O O . ALA A 1 88 ? 2.088 0.888 -16.621 1.00 91.94 88 ALA A O 1
ATOM 694 N N . GLY A 1 89 ? 2.745 0.987 -14.474 1.00 89.81 89 GLY A N 1
ATOM 695 C CA . GLY A 1 89 ? 1.421 1.156 -13.881 1.00 89.81 89 GLY A CA 1
ATOM 696 C C . GLY A 1 89 ? 0.658 -0.152 -13.652 1.00 89.81 89 GLY A C 1
ATOM 697 O O . GLY A 1 89 ? -0.567 -0.114 -13.513 1.00 89.81 89 GLY A O 1
ATOM 698 N N . ASN A 1 90 ? 1.338 -1.302 -13.639 1.00 91.00 90 ASN A N 1
ATOM 699 C CA . ASN A 1 90 ? 0.744 -2.564 -13.196 1.00 91.00 90 ASN A CA 1
ATOM 700 C C . ASN A 1 90 ? 0.687 -2.623 -11.669 1.00 91.00 90 ASN A C 1
ATOM 702 O O . ASN A 1 90 ? 1.566 -2.107 -10.984 1.00 91.00 90 ASN A O 1
ATOM 706 N N . GLU A 1 91 ? -0.341 -3.293 -11.150 1.00 93.25 91 GLU A N 1
ATOM 707 C CA . GLU A 1 91 ? -0.583 -3.422 -9.714 1.00 93.25 91 GLU A CA 1
ATOM 708 C C . GLU A 1 91 ? 0.102 -4.676 -9.161 1.00 93.25 91 GLU A C 1
ATOM 710 O O . GLU A 1 91 ? -0.120 -5.795 -9.644 1.00 93.25 91 GLU A O 1
ATOM 715 N N . ILE A 1 92 ? 0.879 -4.499 -8.095 1.00 92.75 92 ILE A N 1
ATOM 716 C CA . ILE A 1 92 ? 1.520 -5.575 -7.342 1.00 92.75 92 ILE A CA 1
ATOM 717 C C . ILE A 1 92 ? 0.600 -5.937 -6.179 1.00 92.75 92 ILE A C 1
ATOM 719 O O . ILE A 1 92 ? 0.476 -5.191 -5.202 1.00 92.75 92 ILE A O 1
ATOM 723 N N . CYS A 1 93 ? -0.051 -7.098 -6.273 1.00 91.62 93 CYS A N 1
ATOM 724 C CA . CYS A 1 93 ? -1.079 -7.504 -5.322 1.00 91.62 93 CYS A CA 1
ATOM 725 C C . CYS A 1 93 ? -0.583 -8.572 -4.341 1.00 91.62 93 CYS A C 1
ATOM 727 O O . CYS A 1 93 ? 0.033 -9.576 -4.713 1.00 91.62 93 CYS A O 1
ATOM 729 N N . LYS A 1 94 ? -0.925 -8.386 -3.066 1.00 86.12 94 LYS A N 1
ATOM 730 C CA . LYS A 1 94 ? -0.661 -9.325 -1.976 1.00 86.1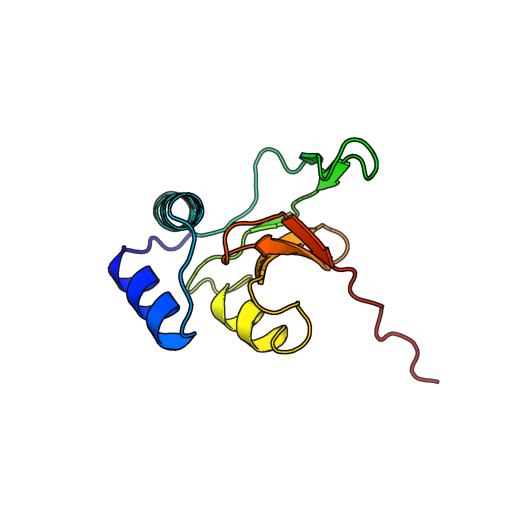2 94 LYS A CA 1
ATOM 731 C C . LYS A 1 94 ? -1.927 -10.065 -1.586 1.00 86.12 94 LYS A C 1
ATOM 733 O O . LYS A 1 94 ? -2.942 -9.437 -1.310 1.00 86.12 94 LYS A O 1
ATOM 738 N N 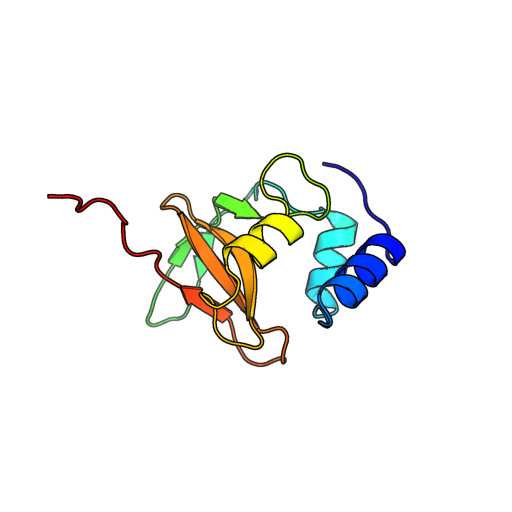. ASP A 1 95 ? -1.840 -11.389 -1.497 1.00 85.56 95 ASP A N 1
ATOM 739 C CA . ASP A 1 95 ? -2.883 -12.184 -0.860 1.00 85.56 95 ASP A CA 1
ATOM 740 C C . ASP A 1 95 ? -2.890 -11.915 0.651 1.00 85.56 95 ASP A C 1
ATOM 742 O O . ASP A 1 95 ? -1.887 -12.114 1.351 1.00 85.56 95 ASP A O 1
ATOM 746 N N . ILE A 1 96 ? -4.039 -11.463 1.139 1.00 79.69 96 ILE A N 1
ATOM 747 C CA . ILE A 1 96 ? -4.332 -11.208 2.550 1.00 79.69 96 ILE A CA 1
ATOM 748 C C . ILE A 1 96 ? -5.131 -12.345 3.208 1.00 79.69 96 ILE A C 1
ATOM 750 O O . ILE A 1 96 ? -5.187 -12.422 4.432 1.00 79.69 96 ILE A O 1
ATOM 754 N N . SER A 1 97 ? -5.677 -13.271 2.417 1.00 65.50 97 SER A N 1
ATOM 755 C CA . SER A 1 97 ? -6.230 -14.561 2.857 1.00 65.50 97 SER A CA 1
ATOM 756 C C . SER A 1 97 ? -5.150 -15.595 3.228 1.00 65.50 97 SER A C 1
ATOM 758 O O . SER A 1 97 ? -5.440 -16.562 3.934 1.00 65.50 97 SER A O 1
ATOM 760 N N . GLY A 1 98 ? -3.893 -15.360 2.823 1.00 54.16 98 GLY A N 1
ATOM 761 C CA . GLY A 1 98 ? -2.705 -16.094 3.278 1.00 54.16 98 GLY A CA 1
ATOM 762 C C . GLY A 1 98 ? -1.987 -16.949 2.226 1.00 54.16 98 GLY A C 1
ATOM 763 O O . GLY A 1 98 ? -1.056 -17.666 2.595 1.00 54.16 98 GLY A O 1
ATOM 764 N N . CYS A 1 99 ? -2.358 -16.887 0.940 1.00 40.44 99 CYS A N 1
ATOM 765 C CA . CYS A 1 99 ? -1.960 -17.877 -0.069 1.00 40.44 99 CYS A CA 1
ATOM 766 C C . CYS A 1 99 ? -1.670 -17.320 -1.496 1.00 40.44 99 CYS A C 1
ATOM 768 O O . CYS A 1 99 ? -2.245 -17.853 -2.441 1.00 40.44 99 CYS A O 1
ATOM 770 N N . LYS A 1 100 ? -0.761 -16.329 -1.679 1.00 45.38 100 LYS A N 1
ATOM 771 C CA . LYS A 1 100 ? 0.097 -16.033 -2.884 1.00 45.38 100 LYS A CA 1
ATOM 772 C C . LYS A 1 100 ? 0.352 -14.530 -3.154 1.00 45.38 100 LYS A C 1
ATOM 774 O O . LYS A 1 100 ? -0.198 -13.644 -2.522 1.00 45.38 100 LYS A O 1
ATOM 779 N N . LEU A 1 101 ? 1.271 -14.216 -4.063 1.00 50.12 101 LEU A N 1
ATOM 780 C CA . LEU A 1 101 ? 1.357 -12.908 -4.730 1.00 50.12 101 LEU A CA 1
ATOM 781 C C . LEU A 1 101 ? 0.771 -13.082 -6.137 1.00 50.12 101 LEU A C 1
ATOM 783 O O . LEU A 1 101 ? 0.973 -14.143 -6.730 1.00 50.12 101 LEU A O 1
ATOM 787 N N . ILE A 1 102 ? 0.052 -12.084 -6.651 1.00 58.03 102 ILE A N 1
ATOM 788 C CA . ILE A 1 102 ? -0.360 -12.030 -8.063 1.00 58.03 102 ILE A CA 1
ATOM 789 C C . ILE A 1 102 ? -0.009 -10.652 -8.629 1.00 58.03 102 ILE A C 1
ATOM 791 O O . ILE A 1 102 ? -0.224 -9.639 -7.965 1.00 58.03 102 ILE A O 1
ATOM 795 N N . GLU A 1 103 ? 0.507 -10.602 -9.853 1.00 55.47 103 GLU A N 1
ATOM 796 C CA . GLU A 1 103 ? 0.557 -9.363 -10.631 1.00 55.47 103 GLU A CA 1
ATOM 797 C C . GLU A 1 103 ? -0.696 -9.275 -11.505 1.00 55.47 103 GLU A C 1
ATOM 799 O O . GLU A 1 103 ? -1.066 -10.244 -12.177 1.00 55.47 103 GLU A O 1
ATOM 804 N N . LYS A 1 104 ? -1.379 -8.124 -11.496 1.00 62.47 104 LYS A N 1
ATOM 805 C CA . LYS A 1 104 ? -2.515 -7.877 -12.394 1.00 62.47 104 LYS A CA 1
ATOM 806 C C . LYS A 1 104 ? -2.163 -6.770 -13.386 1.00 62.47 104 LYS A C 1
ATOM 808 O O . LYS A 1 104 ? -1.941 -5.622 -13.011 1.00 62.47 104 LYS A O 1
ATOM 813 N N . TYR A 1 105 ? -2.207 -7.110 -14.673 1.00 55.28 105 TYR A N 1
ATOM 814 C CA . TYR A 1 105 ? -2.040 -6.154 -15.766 1.00 55.28 105 TYR A CA 1
ATOM 815 C C . TYR A 1 105 ? -3.258 -5.229 -15.891 1.00 55.28 105 TYR A C 1
ATOM 817 O O . TYR A 1 105 ? -4.378 -5.696 -16.139 1.00 55.28 105 TYR A O 1
ATOM 825 N N . LYS A 1 106 ? -3.047 -3.910 -15.808 1.00 48.44 106 LYS A N 1
ATOM 826 C CA . LYS A 1 106 ? -4.038 -2.931 -16.278 1.00 48.44 106 LYS A CA 1
ATOM 827 C C . LYS A 1 106 ? -3.989 -2.912 -17.807 1.00 48.44 106 LYS A C 1
ATOM 829 O O . LYS A 1 106 ? -3.004 -2.500 -18.408 1.00 48.44 106 LYS A O 1
ATOM 834 N N . LYS A 1 107 ? -5.056 -3.372 -18.469 1.00 42.62 107 LYS A N 1
ATOM 835 C CA . LYS A 1 107 ? -5.209 -3.145 -19.914 1.00 42.62 107 LYS A CA 1
ATOM 836 C C . LYS A 1 107 ? -5.475 -1.661 -20.150 1.00 42.62 107 LYS A C 1
ATOM 838 O O . LYS A 1 107 ? -6.453 -1.125 -19.637 1.00 42.62 107 LYS A O 1
ATOM 843 N N . ASP A 1 108 ? -4.632 -1.044 -20.971 1.00 44.81 108 ASP A N 1
ATOM 844 C CA . ASP A 1 108 ? -4.784 0.317 -21.480 1.00 44.81 108 ASP A CA 1
ATOM 845 C C . ASP A 1 108 ? -6.229 0.628 -21.914 1.00 44.81 108 ASP A C 1
ATOM 847 O O . ASP A 1 108 ? -6.760 0.050 -22.867 1.00 44.81 108 ASP A O 1
ATOM 851 N N . ALA A 1 109 ? -6.848 1.616 -21.263 1.00 46.84 109 ALA A N 1
ATOM 852 C CA . ALA A 1 109 ? -8.116 2.218 -21.677 1.00 46.84 109 ALA A CA 1
ATOM 853 C C . ALA A 1 109 ? -7.930 3.260 -22.804 1.00 46.84 109 ALA A C 1
ATOM 855 O O . ALA A 1 109 ? -8.698 4.216 -22.920 1.00 46.84 109 ALA A O 1
ATOM 856 N N . SER A 1 110 ? -6.926 3.085 -23.667 1.00 47.44 110 SER A N 1
ATOM 857 C CA . SER A 1 110 ? -6.612 3.976 -24.789 1.00 47.44 110 SER A CA 1
ATOM 858 C C . SER A 1 110 ? -6.958 3.339 -26.142 1.00 47.44 110 SER A C 1
ATOM 860 O O . SER A 1 110 ? -6.162 3.289 -27.073 1.00 47.44 110 SER A O 1
ATOM 862 N N . LYS A 1 111 ? -8.214 2.902 -26.294 1.00 44.72 111 LYS A N 1
ATOM 863 C CA . LYS A 1 111 ? -8.883 2.848 -27.607 1.00 44.72 111 LYS A CA 1
ATOM 864 C C . LYS A 1 111 ? -10.307 3.388 -27.502 1.00 44.72 111 LYS A C 1
ATOM 866 O O . LYS A 1 111 ? -11.282 2.642 -27.570 1.00 44.72 111 LYS A O 1
ATOM 871 N N . LYS A 1 112 ? -10.437 4.710 -27.372 1.00 41.44 112 LYS A N 1
ATOM 872 C CA . LYS A 1 112 ? -11.624 5.404 -27.884 1.00 41.44 112 LYS A CA 1
ATOM 873 C C . LYS A 1 112 ? -11.342 5.776 -29.342 1.00 41.44 112 LYS A C 1
ATOM 875 O O . LYS A 1 112 ? -10.407 6.522 -29.593 1.00 41.44 112 LYS A O 1
ATOM 880 N N . LYS A 1 113 ? -12.126 5.120 -30.206 1.00 38.44 113 LYS A N 1
ATOM 881 C CA . LYS A 1 113 ? -12.407 5.320 -31.640 1.00 38.44 113 LYS A CA 1
ATOM 882 C C . LYS A 1 113 ? -11.659 6.426 -32.376 1.00 38.44 113 LYS A C 1
ATOM 884 O O . LYS A 1 113 ? -11.791 7.594 -31.962 1.00 38.44 113 LYS A O 1
#

Radius of gyration: 14.25 Å; chains: 1; bounding box: 30×31×47 Å

Sequence (113 aa):
MNKITSNDIELFETKYKLQLPPQYKAFLLE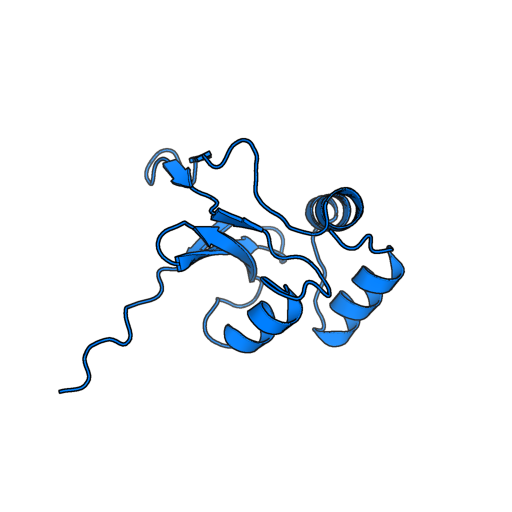FNGGYPEKSNFIISDDEGVSLVNKFYGIGEESGDLGETFEILEGEIPDGFISIADDPAGNEICKDISGCKLIEKYKKDASKKK

pLDDT: mean 85.72, std 16.23, range [38.44, 98.19]